Protein AF-A0AAW3A4Q5-F1 (afdb_monomer_lite)

Organism: NCBI:txid653362

Secondary structure (DSSP, 8-state):
-BTT--S-------GGG---HHHHHHHHHHHHHHHHHHHHHHHHHHHHHHHHTT---HHHHHHHHHHHHHHHHHHHHHHHHHHHSBTTSS------GGG-SGGG--TT-BHHHHBPPPHHHHHHHHHHHHHHHHHHHHHH-

InterPro domains:
  IPR009944 Amastin surface glycoprotein [PF07344] (1-138)
  IPR009944 Amastin surface glycoprotein [PTHR33297] (1-140)

pLDDT: mean 74.43, std 15.38, range [40.69, 92.69]

Radius of gyration: 19.2 Å; chains: 1; bounding box: 47×25×55 Å

Structure (mmCIF, N/CA/C/O backbone):
data_AF-A0AAW3A4Q5-F1
#
_entry.id   AF-A0AAW3A4Q5-F1
#
loop_
_atom_site.group_PDB
_atom_site.id
_atom_site.type_symbol
_atom_site.label_atom_id
_atom_site.label_alt_id
_atom_site.label_comp_id
_atom_site.label_asym_id
_atom_site.label_entity_id
_atom_site.label_seq_id
_atom_site.pdbx_PDB_ins_code
_atom_site.Cartn_x
_atom_site.Cartn_y
_atom_site.Cartn_z
_atom_site.occupancy
_atom_site.B_iso_or_equiv
_atom_site.auth_seq_id
_atom_site.auth_comp_id
_atom_site.auth_asym_id
_atom_site.auth_atom_id
_atom_site.pdbx_PDB_model_num
ATOM 1 N N . GLY A 1 1 ? 14.712 -8.221 -6.179 1.00 54.47 1 GLY A N 1
ATOM 2 C CA . GLY A 1 1 ? 15.998 -8.525 -6.833 1.00 54.47 1 GLY A CA 1
ATOM 3 C C . GLY A 1 1 ? 15.806 -9.337 -8.092 1.00 54.47 1 GLY A C 1
ATOM 4 O O . GLY A 1 1 ? 14.719 -9.900 -8.258 1.00 54.47 1 GLY A O 1
ATOM 5 N N . LEU A 1 2 ? 16.831 -9.393 -8.953 1.00 60.69 2 LEU A N 1
ATOM 6 C CA . LEU A 1 2 ? 16.870 -10.347 -10.065 1.00 60.69 2 LEU A CA 1
ATOM 7 C C . LEU A 1 2 ? 16.806 -11.773 -9.505 1.00 60.69 2 LEU A C 1
ATOM 9 O O . LEU A 1 2 ? 17.386 -12.061 -8.462 1.00 60.69 2 LEU A O 1
ATOM 13 N N . LYS A 1 3 ? 16.104 -12.676 -10.190 1.00 62.69 3 LYS A N 1
ATOM 14 C CA . LYS A 1 3 ? 15.983 -14.077 -9.747 1.00 62.69 3 LYS A CA 1
ATOM 15 C C . LYS A 1 3 ? 17.313 -14.836 -9.721 1.00 62.69 3 LYS A C 1
ATOM 17 O O . LYS A 1 3 ? 17.410 -15.789 -8.955 1.00 62.69 3 LYS A O 1
ATOM 22 N N . ASN A 1 4 ? 18.280 -14.414 -10.537 1.00 60.50 4 ASN A N 1
ATOM 23 C CA . ASN A 1 4 ? 19.528 -15.139 -10.788 1.00 60.50 4 ASN A CA 1
ATOM 24 C C . ASN A 1 4 ? 20.761 -14.499 -10.135 1.00 60.50 4 ASN A C 1
ATOM 26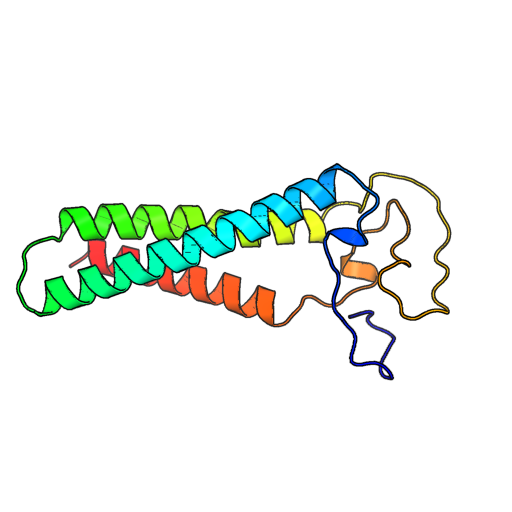 O O . ASN A 1 4 ? 21.848 -15.055 -10.253 1.00 60.50 4 ASN A O 1
ATOM 30 N N . ASP A 1 5 ? 20.616 -13.349 -9.472 1.00 60.34 5 ASP A N 1
ATOM 31 C CA . ASP A 1 5 ? 21.738 -12.699 -8.796 1.00 60.34 5 ASP A CA 1
ATOM 32 C C . ASP A 1 5 ? 21.685 -13.009 -7.298 1.00 60.34 5 ASP A C 1
ATOM 34 O O . ASP A 1 5 ? 20.906 -12.417 -6.551 1.00 60.34 5 ASP A O 1
ATOM 38 N N . CYS A 1 6 ? 22.472 -14.005 -6.888 1.00 62.88 6 CYS A N 1
ATOM 39 C CA . CYS A 1 6 ? 22.613 -14.428 -5.493 1.00 62.88 6 CYS A CA 1
ATOM 40 C C . CYS A 1 6 ? 23.825 -13.781 -4.798 1.00 62.88 6 CYS A C 1
ATOM 42 O O . CYS A 1 6 ? 24.037 -14.035 -3.615 1.00 62.88 6 CYS A O 1
ATOM 44 N N . ASN A 1 7 ? 24.628 -12.983 -5.515 1.00 65.00 7 ASN A N 1
ATOM 45 C CA . ASN A 1 7 ? 25.899 -12.442 -5.016 1.00 65.00 7 ASN A CA 1
ATOM 46 C C . ASN A 1 7 ? 25.805 -10.990 -4.528 1.00 65.00 7 ASN A C 1
ATOM 48 O O . ASN A 1 7 ? 26.764 -10.477 -3.955 1.00 65.00 7 ASN A O 1
ATOM 52 N N . SER A 1 8 ? 24.672 -10.318 -4.733 1.00 60.12 8 SER A N 1
ATOM 53 C CA . SER A 1 8 ? 24.474 -8.926 -4.334 1.00 60.12 8 SER A CA 1
ATOM 54 C C . SER A 1 8 ? 23.159 -8.751 -3.587 1.00 60.12 8 SER A C 1
ATOM 56 O O . SER A 1 8 ? 22.108 -9.158 -4.067 1.00 60.12 8 SER A O 1
ATOM 58 N N . ASN A 1 9 ? 23.201 -8.083 -2.431 1.00 55.75 9 ASN A N 1
ATOM 59 C CA . ASN A 1 9 ? 22.004 -7.700 -1.673 1.00 55.75 9 ASN A CA 1
ATOM 60 C C . ASN A 1 9 ? 21.400 -6.359 -2.129 1.00 55.75 9 ASN A C 1
ATOM 62 O O . ASN A 1 9 ? 20.418 -5.891 -1.548 1.00 55.75 9 ASN A O 1
ATOM 66 N N . HIS A 1 10 ? 21.968 -5.718 -3.155 1.00 53.62 10 HIS A N 1
ATOM 67 C CA . HIS A 1 10 ? 21.472 -4.442 -3.666 1.00 53.62 10 HIS A CA 1
ATOM 68 C C . HIS A 1 10 ? 20.288 -4.661 -4.606 1.00 53.62 10 HIS A C 1
ATOM 70 O O . HIS A 1 10 ? 20.431 -4.783 -5.820 1.00 53.62 10 HIS A O 1
ATOM 76 N N . TYR A 1 11 ? 19.092 -4.707 -4.024 1.00 57.97 11 TYR A N 1
ATOM 77 C CA . TYR A 1 11 ? 17.842 -4.959 -4.742 1.00 57.97 11 TYR A CA 1
ATOM 78 C C . TYR A 1 11 ? 16.965 -3.711 -4.926 1.00 57.97 11 TYR A C 1
ATOM 80 O O . TYR A 1 11 ? 15.797 -3.842 -5.302 1.00 57.97 11 TYR A O 1
ATOM 88 N N . ASP A 1 12 ? 17.506 -2.521 -4.660 1.00 55.47 12 ASP A N 1
ATOM 89 C CA . ASP A 1 12 ? 16.756 -1.267 -4.665 1.00 55.47 12 ASP A CA 1
ATOM 90 C C . ASP A 1 12 ? 16.489 -0.770 -6.088 1.00 55.47 12 ASP A C 1
ATOM 92 O O . ASP A 1 12 ? 17.363 -0.229 -6.765 1.00 55.47 12 ASP A O 1
ATOM 96 N N . TYR A 1 13 ? 15.244 -0.922 -6.533 1.00 57.91 13 TYR A N 1
ATOM 97 C CA . TYR A 1 13 ? 14.754 -0.321 -7.767 1.00 57.91 13 TYR A CA 1
ATOM 98 C C . TYR A 1 13 ? 14.180 1.067 -7.456 1.00 57.91 13 TYR A C 1
ATOM 100 O O . TYR A 1 13 ? 13.111 1.179 -6.851 1.00 57.91 13 TYR A O 1
ATOM 108 N N . ARG A 1 14 ? 14.899 2.139 -7.812 1.00 59.56 14 ARG A N 1
ATOM 109 C CA . ARG A 1 14 ? 14.475 3.524 -7.531 1.00 59.56 14 ARG A CA 1
ATOM 110 C C . ARG A 1 14 ? 13.691 4.113 -8.702 1.00 59.56 14 ARG A C 1
ATOM 112 O O . ARG A 1 14 ? 13.912 3.775 -9.856 1.00 59.56 14 ARG A O 1
ATOM 119 N N . SER A 1 15 ? 12.810 5.073 -8.425 1.00 54.84 15 SER A N 1
ATOM 120 C CA . SER A 1 15 ? 12.054 5.785 -9.470 1.00 54.84 15 SER A CA 1
ATOM 121 C C . SER A 1 15 ? 12.951 6.575 -10.435 1.00 54.84 15 SER A C 1
ATOM 123 O O . SER A 1 15 ? 12.555 6.836 -11.568 1.00 54.84 15 SER A O 1
ATOM 125 N N . THR A 1 16 ? 14.169 6.928 -10.013 1.00 56.78 16 THR A N 1
ATOM 126 C CA . THR A 1 16 ? 15.170 7.642 -10.819 1.00 56.78 16 THR A CA 1
ATOM 127 C C . THR A 1 16 ? 15.833 6.774 -11.886 1.00 56.78 16 THR A C 1
ATOM 129 O O . THR A 1 16 ? 16.313 7.324 -12.870 1.00 56.78 16 THR A O 1
ATOM 132 N N . SER A 1 17 ? 15.846 5.445 -11.726 1.00 57.81 17 SER A N 1
ATOM 133 C CA . SER A 1 17 ? 16.355 4.505 -12.739 1.00 57.81 17 SER A CA 1
ATOM 134 C C . SER A 1 17 ? 15.284 4.109 -13.767 1.00 57.81 17 SER A C 1
ATOM 136 O O . SER A 1 17 ? 15.541 3.306 -14.657 1.00 57.81 17 SER A O 1
ATOM 138 N N . ILE A 1 18 ? 14.073 4.674 -13.665 1.00 63.59 18 ILE A N 1
ATOM 139 C CA . ILE A 1 18 ? 12.964 4.401 -14.581 1.00 63.59 18 ILE A CA 1
ATOM 140 C C . ILE A 1 18 ? 12.992 5.405 -15.729 1.00 63.59 18 ILE A C 1
ATOM 142 O O . ILE A 1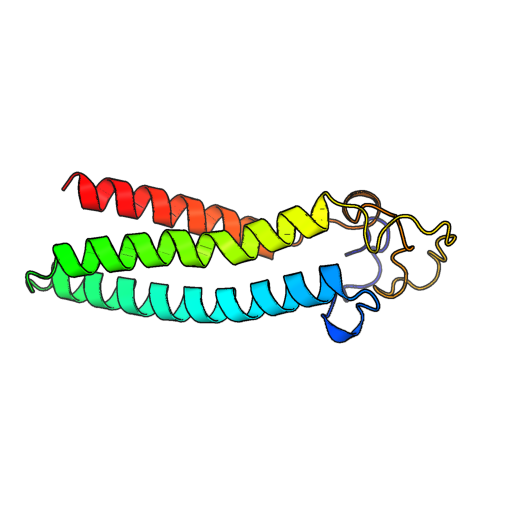 18 ? 12.607 6.567 -15.570 1.00 63.59 18 ILE A O 1
ATOM 146 N N . THR A 1 19 ? 13.392 4.945 -16.910 1.00 63.78 19 THR A N 1
ATOM 147 C CA . THR A 1 19 ? 13.411 5.761 -18.133 1.00 63.78 19 THR A CA 1
ATOM 148 C C . THR A 1 19 ? 12.010 6.028 -18.689 1.00 63.78 19 THR A C 1
ATOM 150 O O . THR A 1 19 ? 11.790 7.016 -19.385 1.00 63.78 19 THR A O 1
ATOM 153 N N . CYS A 1 20 ? 11.031 5.190 -18.350 1.00 69.38 20 CYS A N 1
ATOM 154 C CA . CYS A 1 20 ? 9.710 5.207 -18.972 1.00 69.38 20 CYS A CA 1
ATOM 155 C C . CYS A 1 20 ? 8.683 6.001 -18.163 1.00 69.38 20 CYS A C 1
ATOM 157 O O . CYS A 1 20 ? 8.471 5.753 -16.976 1.00 69.38 20 CYS A O 1
ATOM 159 N N . ALA A 1 21 ? 7.982 6.920 -18.831 1.00 71.94 21 ALA A N 1
ATOM 160 C CA . ALA A 1 21 ? 7.084 7.876 -18.183 1.00 71.94 21 ALA A CA 1
ATOM 161 C C . ALA A 1 21 ? 5.945 7.214 -17.380 1.00 71.94 21 ALA A C 1
ATOM 163 O O . ALA A 1 21 ? 5.718 7.578 -16.229 1.00 71.94 21 ALA A O 1
ATOM 164 N N . ARG A 1 22 ? 5.267 6.204 -17.944 1.00 72.62 22 ARG A N 1
ATOM 165 C CA . ARG A 1 22 ? 4.104 5.549 -17.313 1.00 72.62 22 ARG A CA 1
ATOM 166 C C . ARG A 1 22 ? 4.434 4.788 -16.016 1.00 72.62 22 ARG A C 1
ATOM 168 O O . ARG A 1 22 ? 3.814 5.088 -14.997 1.00 72.62 22 ARG A O 1
ATOM 175 N N . PRO A 1 23 ? 5.387 3.833 -15.985 1.00 71.31 23 PRO A N 1
ATOM 176 C CA . PRO A 1 23 ? 5.752 3.172 -14.732 1.00 71.31 23 PRO A CA 1
ATOM 177 C C . PRO A 1 23 ? 6.361 4.157 -13.728 1.00 71.31 23 PRO A C 1
ATOM 179 O O . PRO A 1 23 ? 6.087 4.041 -12.538 1.00 71.31 23 PRO A O 1
ATOM 182 N N . ARG A 1 24 ? 7.110 5.173 -14.181 1.00 74.69 24 ARG A N 1
ATOM 183 C CA . ARG A 1 24 ? 7.648 6.221 -13.300 1.00 74.69 24 ARG A CA 1
ATOM 184 C C . ARG A 1 24 ? 6.543 6.994 -12.581 1.00 74.69 24 ARG A C 1
ATOM 186 O O . ARG A 1 24 ? 6.632 7.172 -11.369 1.00 74.69 24 ARG A O 1
ATOM 193 N N . GLN A 1 25 ? 5.503 7.411 -13.302 1.00 80.50 25 GLN A N 1
ATOM 194 C CA . GLN A 1 25 ? 4.341 8.084 -12.717 1.00 80.50 25 GLN A CA 1
ATOM 195 C C . GLN A 1 25 ? 3.631 7.186 -11.698 1.00 80.50 25 GLN A C 1
ATOM 197 O O . GLN A 1 25 ? 3.371 7.627 -10.585 1.00 80.50 25 GLN A O 1
ATOM 202 N N . LEU A 1 26 ? 3.390 5.912 -12.028 1.00 80.75 26 LEU A N 1
ATOM 203 C CA . LEU A 1 26 ? 2.760 4.962 -11.102 1.00 80.75 26 LEU A CA 1
ATOM 204 C C . LEU A 1 26 ? 3.580 4.757 -9.821 1.00 80.75 26 LEU A C 1
ATOM 206 O O . LEU A 1 26 ? 3.006 4.711 -8.737 1.00 80.75 26 LEU A O 1
ATOM 210 N N . PHE A 1 27 ? 4.910 4.695 -9.921 1.00 79.75 27 PHE A N 1
ATOM 211 C CA . PHE A 1 27 ? 5.792 4.619 -8.753 1.00 79.75 27 PHE A CA 1
ATOM 212 C C . PHE A 1 27 ? 5.748 5.888 -7.894 1.00 79.75 27 PHE A C 1
ATOM 214 O O . PHE A 1 27 ? 5.714 5.789 -6.670 1.00 79.75 27 PHE A O 1
ATOM 221 N N . GLN A 1 28 ? 5.735 7.073 -8.508 1.00 83.56 28 GLN A N 1
ATOM 222 C CA . GLN A 1 28 ? 5.628 8.342 -7.777 1.00 83.56 28 GLN A CA 1
ATOM 223 C C . GLN A 1 28 ? 4.278 8.475 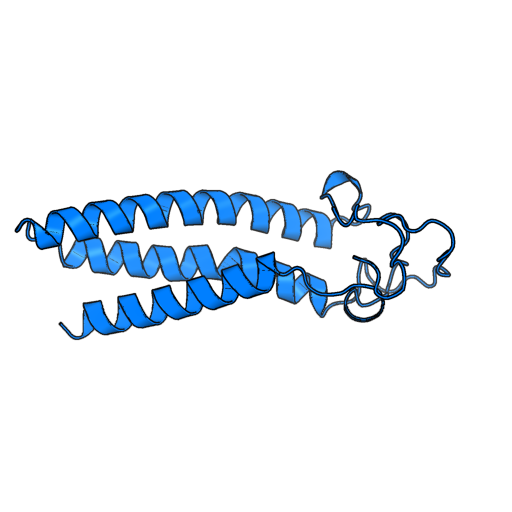-7.064 1.00 83.56 28 GLN A C 1
ATOM 225 O O . GLN A 1 28 ? 4.235 8.854 -5.894 1.00 83.56 28 GLN A O 1
ATOM 230 N N . VAL A 1 29 ? 3.188 8.103 -7.741 1.00 85.31 29 VAL A N 1
ATOM 231 C CA . VAL A 1 29 ? 1.844 8.050 -7.153 1.00 85.31 29 VAL A CA 1
ATOM 232 C C . VAL A 1 29 ? 1.823 7.059 -5.989 1.00 85.31 29 VAL A C 1
ATOM 234 O O . VAL A 1 29 ? 1.427 7.430 -4.889 1.00 85.31 29 VAL A O 1
ATOM 237 N N . ALA A 1 30 ? 2.326 5.837 -6.177 1.00 85.12 30 ALA A N 1
ATOM 238 C CA . ALA A 1 30 ? 2.371 4.835 -5.115 1.00 85.12 30 ALA A CA 1
ATOM 239 C C . ALA A 1 30 ? 3.150 5.325 -3.881 1.00 85.12 30 ALA A C 1
ATOM 241 O O . ALA A 1 30 ? 2.685 5.135 -2.762 1.00 85.12 30 ALA A O 1
ATOM 242 N N . GLN A 1 31 ? 4.290 6.000 -4.069 1.00 84.56 31 GLN A N 1
ATOM 243 C CA . GLN A 1 31 ? 5.074 6.577 -2.969 1.00 84.56 31 GLN A CA 1
ATOM 244 C C . GLN A 1 31 ? 4.301 7.659 -2.206 1.00 84.56 31 GLN A C 1
ATOM 246 O O . GLN A 1 31 ? 4.262 7.627 -0.977 1.00 84.56 31 GLN A O 1
ATOM 251 N N . ALA A 1 32 ? 3.657 8.590 -2.915 1.00 88.25 32 ALA A N 1
ATOM 252 C CA . ALA A 1 32 ? 2.880 9.656 -2.289 1.00 88.25 32 ALA A CA 1
ATOM 253 C C . ALA A 1 32 ? 1.686 9.098 -1.500 1.00 88.25 32 ALA A C 1
ATOM 255 O O . ALA A 1 32 ? 1.499 9.432 -0.330 1.00 88.25 32 ALA A O 1
ATOM 256 N N . PHE A 1 33 ? 0.918 8.191 -2.106 1.00 89.19 33 PHE A N 1
ATOM 257 C CA . PHE A 1 33 ? -0.228 7.566 -1.448 1.00 89.19 33 PHE A CA 1
ATOM 258 C C . PHE A 1 33 ? 0.180 6.681 -0.268 1.00 89.19 33 PHE A C 1
ATOM 260 O O . PHE A 1 33 ? -0.579 6.587 0.689 1.00 89.19 33 PHE A O 1
ATOM 267 N N . TYR A 1 34 ? 1.382 6.098 -0.272 1.00 87.00 34 TYR A N 1
ATOM 268 C CA . TYR A 1 34 ? 1.888 5.355 0.883 1.00 87.00 34 TYR A CA 1
ATOM 269 C C . TYR A 1 34 ? 2.113 6.259 2.101 1.00 87.00 34 TYR A C 1
ATOM 271 O O . TYR A 1 34 ? 1.738 5.902 3.214 1.00 87.00 34 TYR A O 1
ATOM 279 N N . ILE A 1 35 ? 2.673 7.456 1.897 1.00 89.00 35 ILE A N 1
ATOM 280 C CA . ILE A 1 35 ? 2.858 8.442 2.974 1.00 89.00 35 ILE A CA 1
ATOM 281 C C . ILE A 1 35 ? 1.499 8.884 3.525 1.00 89.00 35 ILE A C 1
ATOM 283 O O . ILE A 1 35 ? 1.307 8.926 4.740 1.00 89.00 35 ILE A O 1
ATOM 287 N N . ILE A 1 36 ? 0.541 9.167 2.637 1.00 89.94 36 ILE A N 1
ATOM 288 C CA . ILE A 1 36 ? -0.818 9.550 3.037 1.00 89.94 36 ILE A CA 1
ATOM 289 C C . ILE A 1 36 ? -1.481 8.405 3.814 1.00 89.94 36 ILE A C 1
ATOM 291 O O . ILE A 1 36 ? -2.058 8.658 4.869 1.00 89.94 36 ILE A O 1
ATOM 295 N N . ALA A 1 37 ? -1.349 7.157 3.353 1.00 87.38 37 ALA A N 1
ATOM 296 C CA . ALA A 1 37 ? -1.884 5.985 4.043 1.00 87.38 37 ALA A CA 1
ATOM 297 C C . ALA A 1 37 ? -1.348 5.887 5.476 1.00 87.38 37 ALA A C 1
ATOM 299 O O . ALA A 1 37 ? -2.134 5.739 6.401 1.00 87.38 37 ALA A O 1
ATOM 300 N N . VAL A 1 38 ? -0.037 6.061 5.679 1.00 88.00 38 VAL A N 1
ATOM 301 C CA . VAL A 1 38 ? 0.578 6.029 7.018 1.00 88.00 38 VAL A CA 1
ATOM 302 C C . VAL A 1 38 ? 0.004 7.113 7.936 1.00 88.00 38 VAL A C 1
ATOM 304 O O . VAL A 1 38 ? -0.307 6.833 9.094 1.00 88.00 38 VAL A O 1
ATOM 307 N N . ILE A 1 39 ? -0.169 8.339 7.434 1.00 90.94 39 ILE A N 1
ATOM 308 C CA . ILE A 1 39 ? -0.741 9.446 8.217 1.00 90.94 39 ILE A CA 1
ATOM 309 C C . ILE A 1 39 ? -2.194 9.143 8.598 1.00 90.94 39 ILE A C 1
ATOM 311 O O . ILE A 1 39 ? -2.582 9.333 9.751 1.00 90.94 39 ILE A O 1
ATOM 315 N N . VAL A 1 40 ? -2.990 8.646 7.650 1.00 88.62 40 VAL A N 1
ATOM 316 C CA . VAL A 1 40 ? -4.389 8.276 7.895 1.00 88.62 40 VAL A CA 1
ATOM 317 C C . VAL A 1 40 ? -4.471 7.130 8.903 1.00 88.62 40 VAL A C 1
ATOM 319 O O . VAL A 1 40 ? -5.204 7.257 9.876 1.00 88.62 40 VAL A O 1
ATOM 322 N N . SER A 1 41 ? -3.670 6.071 8.753 1.00 87.25 41 SER A N 1
ATOM 323 C CA . SER A 1 41 ? -3.607 4.954 9.706 1.00 87.25 41 SER A CA 1
ATOM 324 C C . SER A 1 41 ? -3.241 5.406 11.119 1.00 87.25 41 SER A C 1
ATOM 326 O O . SER A 1 41 ? -3.803 4.917 12.102 1.00 87.25 41 SER A O 1
ATOM 328 N N . PHE A 1 42 ? -2.320 6.363 11.247 1.00 89.81 42 PHE A N 1
ATOM 329 C CA . PHE A 1 42 ? -1.962 6.936 12.542 1.00 89.81 42 PHE A CA 1
ATOM 330 C C . PHE A 1 42 ? -3.145 7.685 13.173 1.00 89.81 42 PHE A C 1
ATOM 332 O O . PHE A 1 42 ? -3.460 7.466 14.344 1.00 89.81 42 PHE A O 1
ATOM 339 N N . LEU A 1 43 ? -3.849 8.508 12.390 1.00 89.06 43 LEU A N 1
ATOM 340 C CA . LEU A 1 43 ? -5.054 9.203 12.846 1.00 89.06 43 LEU A CA 1
ATOM 341 C C . LEU A 1 43 ? -6.169 8.218 13.228 1.00 89.06 43 LEU A C 1
ATOM 343 O O . LEU A 1 43 ? -6.755 8.374 14.299 1.00 89.06 43 LEU A O 1
ATOM 347 N N . SER A 1 44 ? -6.419 7.180 12.422 1.00 86.44 44 SER A N 1
ATOM 348 C CA . SER A 1 44 ? -7.374 6.101 12.726 1.00 86.44 44 SER A CA 1
ATOM 349 C C . SER A 1 44 ? -7.041 5.404 14.040 1.00 86.44 44 SER A C 1
ATOM 351 O O . SER A 1 44 ? -7.927 5.171 14.864 1.00 86.44 44 SER A O 1
ATOM 353 N N . SER A 1 45 ? -5.759 5.113 14.271 1.00 86.75 45 SER A N 1
ATOM 354 C CA . SER A 1 45 ? -5.283 4.448 15.487 1.00 86.75 45 SER A CA 1
ATOM 355 C C . SER A 1 45 ? -5.490 5.319 16.729 1.00 86.75 45 SER A C 1
ATOM 357 O O . SER A 1 45 ? -6.005 4.838 17.739 1.00 86.75 45 SER A O 1
ATOM 359 N N . LEU A 1 46 ? -5.161 6.614 16.647 1.00 89.44 46 LEU A N 1
ATOM 360 C CA . LEU A 1 46 ? -5.402 7.572 17.731 1.00 89.44 46 LEU A CA 1
ATOM 361 C C . LEU A 1 46 ? -6.892 7.692 18.054 1.00 89.44 46 LEU A C 1
ATOM 363 O O . LEU A 1 46 ? -7.285 7.622 19.219 1.00 89.44 46 LEU A O 1
ATOM 367 N N . LEU A 1 47 ? -7.725 7.844 17.024 1.00 86.38 47 LEU A N 1
ATOM 368 C CA . LEU A 1 47 ? -9.168 7.980 17.185 1.00 86.38 47 LEU A CA 1
ATOM 369 C C . LEU A 1 47 ? -9.789 6.703 17.769 1.00 86.38 47 LEU A C 1
ATOM 371 O O . LEU A 1 47 ? -10.720 6.786 18.568 1.00 86.38 47 LEU A O 1
ATOM 375 N N . SER A 1 48 ? -9.242 5.535 17.419 1.00 84.81 48 SER A N 1
ATOM 376 C CA . SER A 1 48 ? -9.673 4.243 17.964 1.00 84.81 48 SER A CA 1
ATOM 377 C C . SER A 1 48 ? -9.336 4.149 19.450 1.00 84.81 48 SER A C 1
ATOM 379 O O . SER A 1 48 ? -10.195 3.792 20.252 1.00 84.81 48 SER A O 1
ATOM 381 N N . GLY A 1 49 ? -8.124 4.555 19.846 1.00 85.38 49 GLY A N 1
ATOM 382 C CA . GLY A 1 49 ? -7.731 4.639 21.256 1.00 85.38 49 GLY A CA 1
ATOM 383 C C . GLY A 1 49 ? -8.617 5.595 22.061 1.00 85.38 49 GLY A C 1
ATOM 384 O O . GLY A 1 49 ? -9.094 5.242 23.137 1.00 85.38 49 GLY A O 1
ATOM 385 N N . LEU A 1 50 ? -8.917 6.774 21.507 1.00 85.75 50 LEU A N 1
ATOM 386 C CA . LEU A 1 50 ? -9.823 7.757 22.118 1.00 85.75 50 LEU A CA 1
ATOM 387 C C . LEU A 1 50 ? -11.253 7.215 22.276 1.00 85.75 50 LEU A C 1
ATOM 389 O O . LEU A 1 50 ? -11.910 7.489 23.283 1.00 85.75 50 LEU A O 1
ATOM 393 N N . TYR A 1 51 ? -11.725 6.419 21.316 1.00 83.38 51 TYR A N 1
ATOM 394 C CA . TYR A 1 51 ? -13.021 5.749 21.401 1.00 83.38 51 TYR A CA 1
ATOM 395 C C . TYR A 1 51 ? -13.061 4.709 22.525 1.00 83.38 51 TYR A C 1
ATOM 397 O O . TYR A 1 51 ? -14.015 4.698 23.304 1.00 83.38 51 TYR A O 1
ATOM 405 N N . PHE A 1 52 ? -11.998 3.913 22.694 1.00 81.00 52 PHE A N 1
ATOM 406 C CA . PHE A 1 52 ? -11.871 2.990 23.831 1.00 81.00 52 PHE A CA 1
ATOM 407 C C . PHE A 1 52 ? -11.783 3.709 25.187 1.00 81.00 52 PHE A C 1
ATOM 409 O O . PHE A 1 52 ? -12.229 3.162 26.192 1.00 81.00 52 PHE A O 1
ATOM 416 N N . MET A 1 53 ? -11.281 4.947 25.224 1.00 85.69 53 MET A N 1
ATOM 417 C CA . MET A 1 53 ? -11.287 5.797 26.425 1.00 85.69 53 MET A CA 1
ATOM 418 C C . MET A 1 53 ? -12.647 6.466 26.712 1.00 85.69 53 MET A C 1
ATOM 420 O O . MET A 1 53 ? -12.770 7.196 27.695 1.00 85.69 53 MET A O 1
ATOM 424 N N . GLY A 1 54 ? -13.680 6.216 25.896 1.00 78.88 54 GLY A N 1
ATOM 425 C CA . GLY A 1 54 ? -15.063 6.636 26.157 1.00 78.88 54 GLY A CA 1
ATOM 426 C C . GLY A 1 54 ? -15.564 7.836 25.344 1.00 78.88 54 GLY A C 1
ATOM 427 O O . GLY A 1 54 ? -16.706 8.263 25.534 1.00 78.88 54 GLY A O 1
ATOM 428 N N . ILE A 1 55 ? -14.767 8.377 24.415 1.00 80.31 55 ILE A N 1
ATOM 429 C CA . ILE A 1 55 ? -15.206 9.464 23.525 1.00 80.31 55 ILE A CA 1
ATOM 430 C C . ILE A 1 55 ? -16.059 8.880 22.392 1.00 80.31 55 ILE A C 1
ATOM 432 O O . ILE A 1 55 ? -15.602 8.070 21.590 1.00 80.31 55 ILE A O 1
ATOM 436 N N . LYS A 1 56 ? -17.321 9.310 22.287 1.00 74.44 56 LYS A N 1
ATOM 437 C CA . LYS A 1 56 ? -18.280 8.780 21.303 1.00 74.44 56 LYS A CA 1
ATOM 438 C C . LYS A 1 56 ? -18.061 9.380 19.907 1.00 74.44 56 LYS A C 1
ATOM 440 O O . LYS A 1 56 ? -18.814 10.244 19.473 1.00 74.44 56 LYS A O 1
ATOM 445 N N . SER A 1 57 ? -17.052 8.895 19.186 1.00 78.75 57 SER A N 1
ATOM 446 C CA . SER A 1 57 ? -16.700 9.320 17.817 1.00 78.75 57 SER A CA 1
ATOM 447 C C . SER A 1 57 ? -16.872 8.213 16.759 1.00 78.75 57 SER A C 1
ATOM 449 O O . SER A 1 57 ? -16.176 8.199 15.746 1.00 78.75 57 SER A O 1
ATOM 451 N N . LYS A 1 58 ? -17.832 7.294 16.953 1.00 79.50 58 LYS A N 1
ATOM 452 C CA . LYS A 1 58 ? -18.048 6.115 16.083 1.00 79.50 58 LYS A CA 1
ATOM 453 C C . LYS A 1 58 ? -18.195 6.465 14.595 1.00 79.50 58 LYS A C 1
ATOM 455 O O . LYS A 1 58 ? -17.602 5.811 13.749 1.00 79.50 58 LYS A O 1
ATOM 460 N N . VAL A 1 59 ? -18.942 7.522 14.267 1.00 84.69 59 VAL A N 1
ATOM 461 C CA . VAL A 1 59 ? -19.143 7.949 12.868 1.00 84.69 59 VAL A CA 1
ATOM 462 C C . VAL A 1 59 ? -17.836 8.442 12.242 1.00 84.69 59 VAL A C 1
ATOM 464 O O . VAL A 1 59 ? -17.515 8.062 11.120 1.00 84.69 59 VAL A O 1
ATOM 467 N N . ALA A 1 60 ? -17.054 9.239 12.975 1.00 85.00 60 ALA A N 1
ATOM 468 C CA . ALA A 1 60 ? -15.760 9.722 12.498 1.00 85.00 60 ALA A CA 1
ATOM 469 C C . ALA A 1 60 ? -14.776 8.563 12.277 1.00 85.00 60 ALA A C 1
ATOM 471 O O . ALA A 1 60 ? -14.058 8.555 11.282 1.00 85.00 60 ALA A O 1
ATOM 472 N N . LEU A 1 61 ? -14.804 7.554 13.153 1.00 86.12 61 LEU A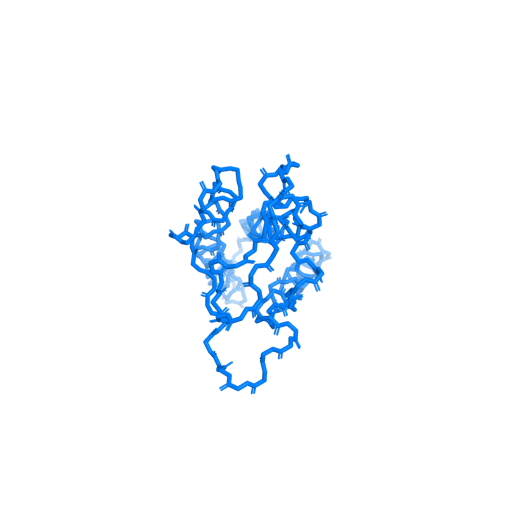 N 1
ATOM 473 C CA . LEU A 1 61 ? -14.027 6.324 13.002 1.00 86.12 61 LEU A CA 1
ATOM 474 C C . LEU A 1 61 ? -14.395 5.523 11.754 1.00 86.12 61 LEU A C 1
ATOM 476 O O . LEU A 1 61 ? -13.502 5.088 11.035 1.00 86.12 61 LEU A O 1
ATOM 480 N N . ILE A 1 62 ? -15.690 5.359 11.469 1.00 86.88 62 ILE A N 1
ATOM 481 C CA . ILE A 1 62 ? -16.154 4.658 10.262 1.00 86.88 62 ILE A CA 1
ATOM 482 C C . ILE A 1 62 ? -15.666 5.380 9.002 1.00 86.88 62 ILE A C 1
ATOM 484 O O . ILE A 1 62 ? -15.120 4.747 8.100 1.00 86.88 62 ILE A O 1
ATOM 488 N N . VAL A 1 63 ? -15.839 6.705 8.944 1.00 90.06 63 VAL A N 1
ATOM 489 C CA . VAL A 1 63 ? -15.422 7.513 7.786 1.00 90.06 63 VAL A CA 1
ATOM 490 C C . VAL A 1 63 ? -13.911 7.430 7.584 1.00 90.06 63 VAL A C 1
ATOM 492 O O . VAL A 1 63 ? -13.448 7.235 6.460 1.00 90.06 63 VAL A O 1
ATOM 495 N N . LEU A 1 64 ? -13.141 7.544 8.666 1.00 88.75 64 LEU A N 1
ATOM 496 C CA . LEU A 1 64 ? -11.685 7.512 8.604 1.00 88.75 64 LEU A CA 1
ATOM 497 C C . LEU A 1 64 ? -11.157 6.115 8.246 1.00 88.75 64 LEU A C 1
ATOM 499 O O . LEU A 1 64 ? -10.261 6.006 7.415 1.00 88.75 64 LEU A O 1
ATOM 503 N N . GLY A 1 65 ? -11.772 5.054 8.775 1.00 88.06 65 GLY A N 1
ATOM 504 C CA . GLY A 1 65 ? -11.448 3.674 8.414 1.00 88.06 65 GLY A CA 1
ATOM 505 C C . GLY A 1 65 ? -11.764 3.355 6.951 1.00 88.06 65 GLY A C 1
ATOM 506 O O . GLY A 1 65 ? -10.973 2.702 6.275 1.00 88.06 65 GLY A O 1
ATOM 507 N N . PHE A 1 66 ? -12.875 3.871 6.414 1.00 91.19 66 PHE A N 1
ATOM 508 C CA . PHE A 1 66 ? -13.169 3.741 4.985 1.00 91.19 66 PHE A CA 1
ATOM 509 C C . PHE A 1 66 ? -12.129 4.473 4.126 1.00 91.19 66 PHE A C 1
ATOM 511 O O . PHE A 1 66 ? -11.625 3.915 3.149 1.00 91.19 66 PHE A O 1
ATOM 518 N N . LEU A 1 67 ? -11.768 5.702 4.510 1.00 90.44 67 LEU A N 1
ATOM 519 C CA . LEU A 1 67 ? -10.730 6.478 3.832 1.00 90.44 67 LEU A CA 1
ATOM 520 C C . LEU A 1 67 ? -9.387 5.732 3.839 1.00 90.44 67 LEU A C 1
ATOM 522 O O . LEU A 1 67 ? -8.720 5.663 2.810 1.00 90.44 67 LEU A O 1
ATOM 526 N N . GLU A 1 68 ? -9.015 5.136 4.970 1.00 89.50 68 GLU A N 1
ATOM 527 C CA . GLU A 1 68 ? -7.793 4.347 5.117 1.00 89.50 68 GLU A CA 1
ATOM 528 C C . GLU A 1 68 ? -7.757 3.164 4.147 1.00 89.50 68 GLU A C 1
ATOM 530 O O . GLU A 1 68 ? -6.786 3.019 3.405 1.00 89.50 68 GLU A O 1
ATOM 535 N N . VAL A 1 69 ? -8.833 2.372 4.081 1.00 90.69 69 VAL A N 1
ATOM 536 C CA . VAL A 1 69 ? -8.935 1.219 3.170 1.00 90.69 69 VAL A CA 1
ATOM 537 C C . VAL A 1 69 ? -8.776 1.646 1.709 1.00 90.69 69 VAL A C 1
ATOM 539 O O . VAL A 1 69 ? -8.101 0.960 0.937 1.00 90.69 69 VAL A O 1
ATOM 542 N N . VAL A 1 70 ? -9.367 2.779 1.317 1.00 91.38 70 VAL A N 1
ATOM 543 C CA . VAL A 1 70 ? -9.273 3.303 -0.055 1.00 91.38 70 VAL A CA 1
ATOM 544 C C . VAL A 1 70 ? -7.865 3.815 -0.359 1.00 91.38 70 VAL A C 1
ATOM 546 O O . VAL A 1 70 ? -7.291 3.470 -1.392 1.00 91.38 70 VAL A O 1
ATOM 549 N N . VAL A 1 71 ? -7.281 4.614 0.533 1.00 89.75 71 VAL A N 1
ATOM 550 C CA . VAL A 1 71 ? -5.947 5.199 0.336 1.00 89.75 71 VAL A CA 1
ATOM 551 C C . VAL A 1 71 ? -4.870 4.114 0.348 1.00 89.75 71 VAL A C 1
ATOM 553 O O . VAL A 1 71 ? -3.959 4.161 -0.476 1.00 89.75 71 VAL A O 1
ATOM 556 N N . ALA A 1 72 ? -4.990 3.106 1.214 1.00 88.00 72 ALA A N 1
ATOM 557 C CA . ALA A 1 72 ? -4.066 1.977 1.282 1.00 88.00 72 ALA A CA 1
ATOM 558 C C . ALA A 1 72 ? -4.201 1.015 0.089 1.00 88.00 72 ALA A C 1
ATOM 560 O O . ALA A 1 72 ? -3.232 0.330 -0.240 1.00 88.00 72 ALA A O 1
ATOM 561 N N . LEU A 1 73 ? -5.351 0.985 -0.599 1.00 90.38 73 LEU A N 1
ATOM 562 C CA . LEU A 1 73 ? -5.549 0.174 -1.805 1.00 90.38 73 LEU A CA 1
ATOM 563 C C . LEU A 1 73 ? -4.708 0.672 -2.991 1.00 90.38 73 LEU A C 1
ATOM 565 O O . LEU A 1 73 ? -4.146 -0.124 -3.744 1.00 90.38 73 LEU A O 1
ATOM 569 N N . ILE A 1 74 ? -4.585 1.991 -3.145 1.00 89.00 74 ILE A N 1
ATOM 570 C CA . ILE A 1 74 ? -3.960 2.618 -4.318 1.00 89.00 74 ILE A CA 1
ATOM 571 C C . ILE A 1 74 ? -2.488 2.184 -4.508 1.00 89.00 74 ILE A C 1
ATOM 573 O O . ILE A 1 74 ? -2.157 1.719 -5.602 1.00 89.00 74 ILE A O 1
ATOM 577 N N . PRO A 1 75 ? -1.592 2.254 -3.498 1.00 86.88 75 PRO A N 1
ATOM 578 C CA . PRO A 1 75 ? -0.181 1.913 -3.674 1.00 86.88 75 PRO A CA 1
ATOM 579 C C . PRO A 1 75 ? 0.059 0.479 -4.149 1.00 86.88 75 PRO A C 1
ATOM 581 O O . PRO A 1 75 ? 0.835 0.265 -5.083 1.00 86.88 75 PRO A O 1
ATOM 584 N N . TRP A 1 76 ? -0.595 -0.516 -3.540 1.00 84.19 76 TRP A N 1
ATOM 585 C CA . TRP A 1 76 ? -0.340 -1.914 -3.896 1.00 84.19 76 TRP A CA 1
ATOM 586 C C . TRP A 1 76 ? -0.992 -2.289 -5.235 1.00 84.19 76 TRP A C 1
ATOM 588 O O . TRP A 1 76 ? -0.417 -3.081 -5.989 1.00 84.19 76 TRP A O 1
ATOM 598 N N . VAL A 1 77 ? -2.119 -1.663 -5.600 1.00 88.00 77 VAL A N 1
ATOM 599 C CA . VAL A 1 77 ? -2.722 -1.800 -6.937 1.00 88.00 77 VAL A CA 1
ATOM 600 C C . VAL A 1 77 ? -1.826 -1.188 -8.019 1.00 88.00 77 VAL A C 1
ATOM 602 O O . VAL A 1 77 ? -1.597 -1.800 -9.061 1.00 88.00 77 VAL A O 1
ATOM 605 N N . CYS A 1 78 ? -1.232 -0.017 -7.780 1.00 84.88 78 CYS A N 1
ATOM 606 C CA . CYS A 1 78 ? -0.260 0.558 -8.714 1.00 84.88 78 CYS A CA 1
ATOM 607 C C . CYS A 1 78 ? 0.958 -0.363 -8.902 1.00 84.88 78 CYS A C 1
ATOM 609 O O . CYS A 1 78 ? 1.412 -0.567 -10.029 1.00 84.88 78 CYS A O 1
ATOM 611 N N . MET A 1 79 ? 1.455 -0.967 -7.820 1.00 81.38 79 MET A N 1
ATOM 612 C CA . MET A 1 79 ? 2.593 -1.891 -7.877 1.00 81.38 79 MET A CA 1
ATOM 613 C C . MET A 1 79 ? 2.250 -3.202 -8.598 1.00 81.38 79 MET A C 1
ATOM 615 O O . MET A 1 79 ? 3.058 -3.690 -9.390 1.00 81.38 79 MET A O 1
ATOM 619 N N . THR A 1 80 ? 1.048 -3.753 -8.400 1.00 84.81 80 THR A N 1
ATOM 620 C CA . THR A 1 80 ? 0.582 -4.933 -9.156 1.00 84.81 80 THR A CA 1
ATOM 621 C C . THR A 1 80 ? 0.363 -4.637 -10.627 1.00 84.81 80 THR A C 1
ATOM 623 O O . THR A 1 80 ? 0.727 -5.459 -11.468 1.00 84.81 80 THR A O 1
ATOM 626 N N . ALA A 1 81 ? -0.172 -3.460 -10.953 1.00 81.94 81 ALA A N 1
ATOM 627 C CA . ALA A 1 81 ? -0.340 -3.032 -12.333 1.00 81.94 81 ALA A CA 1
ATOM 628 C C . ALA A 1 81 ? 1.012 -2.952 -13.052 1.00 81.94 81 ALA A C 1
ATOM 630 O O . ALA A 1 81 ? 1.128 -3.428 -14.178 1.00 81.94 81 ALA A O 1
ATOM 631 N N . VAL A 1 82 ? 2.050 -2.413 -12.406 1.00 77.62 82 VAL A N 1
ATOM 632 C CA . VAL A 1 82 ? 3.409 -2.407 -12.971 1.00 77.62 82 VAL A CA 1
ATOM 633 C C . VAL A 1 82 ? 3.974 -3.826 -13.082 1.00 77.62 82 VAL A C 1
ATOM 635 O O . VAL A 1 82 ? 4.663 -4.132 -14.047 1.00 77.62 82 VAL A O 1
ATOM 638 N N . TRP A 1 83 ? 3.662 -4.708 -12.133 1.00 76.31 83 TRP A N 1
ATOM 639 C CA . TRP A 1 83 ? 4.165 -6.082 -12.122 1.00 76.31 83 TRP A CA 1
ATOM 640 C C . TRP A 1 83 ? 3.625 -6.967 -13.253 1.00 76.31 83 TRP A C 1
ATOM 642 O O . TRP A 1 83 ? 4.356 -7.818 -13.767 1.00 76.31 83 TRP A O 1
ATOM 652 N N . HIS A 1 84 ? 2.345 -6.803 -13.595 1.00 77.75 84 HIS A N 1
ATOM 653 C CA . HIS A 1 84 ? 1.649 -7.634 -14.581 1.00 77.75 84 HIS A CA 1
ATOM 654 C C . HIS A 1 84 ? 1.657 -7.070 -16.002 1.00 77.75 84 HIS A C 1
ATOM 656 O O . HIS A 1 84 ? 1.466 -7.843 -16.936 1.00 77.75 84 HIS A O 1
ATOM 662 N N . ASN A 1 85 ? 1.866 -5.763 -16.174 1.00 70.75 85 ASN A N 1
ATOM 663 C CA . ASN A 1 85 ? 1.943 -5.151 -17.498 1.00 70.75 85 ASN A CA 1
ATOM 664 C C . ASN A 1 85 ? 3.369 -5.168 -18.058 1.00 70.75 85 ASN A C 1
ATOM 666 O O . ASN A 1 85 ? 4.352 -5.231 -17.316 1.00 70.75 85 ASN A O 1
ATOM 670 N N . ASP A 1 86 ? 3.464 -5.052 -19.383 1.00 65.69 86 ASP A N 1
ATOM 671 C CA . ASP A 1 86 ? 4.736 -4.889 -20.077 1.00 65.69 86 ASP A CA 1
ATOM 672 C C . ASP A 1 86 ? 5.426 -3.603 -19.624 1.00 65.69 86 ASP A C 1
ATOM 674 O O . ASP A 1 86 ? 4.872 -2.495 -19.682 1.00 65.69 86 ASP A O 1
ATOM 678 N N . TYR A 1 87 ? 6.670 -3.744 -19.182 1.00 65.81 87 TYR A N 1
ATOM 679 C CA . TYR A 1 87 ? 7.463 -2.613 -18.754 1.00 65.81 87 TYR A CA 1
ATOM 680 C C . TYR A 1 87 ? 7.824 -1.756 -19.967 1.00 65.81 87 TYR A C 1
ATOM 682 O O . TYR A 1 87 ? 8.464 -2.234 -20.892 1.00 65.81 87 TYR A O 1
ATOM 690 N N . CYS A 1 88 ? 7.419 -0.484 -19.975 1.00 64.75 88 CYS A N 1
ATOM 691 C CA . CYS A 1 88 ? 7.729 0.487 -21.037 1.00 64.75 88 CYS A CA 1
ATOM 692 C C . CYS A 1 88 ? 7.075 0.293 -22.416 1.00 64.75 88 CYS A C 1
ATOM 694 O O . CYS A 1 88 ? 7.425 1.035 -23.331 1.00 64.75 88 CYS A O 1
ATOM 696 N N . GLY A 1 89 ? 6.107 -0.616 -22.574 1.00 56.56 89 GLY A N 1
ATOM 697 C CA . GLY A 1 89 ? 5.497 -0.888 -23.882 1.00 56.56 89 GLY A CA 1
ATOM 698 C C . GLY A 1 89 ? 6.460 -1.601 -24.840 1.00 56.56 89 GLY A C 1
ATOM 699 O O . GLY A 1 89 ? 7.674 -1.581 -24.649 1.00 56.56 89 GLY A O 1
ATOM 700 N N . GLN A 1 90 ? 5.909 -2.295 -25.835 1.00 48.91 90 GLN A N 1
ATOM 701 C CA . GLN A 1 90 ? 6.646 -3.207 -26.714 1.00 48.91 90 GLN A CA 1
ATOM 702 C C . GLN A 1 90 ? 7.862 -2.538 -27.367 1.00 48.91 90 GLN A C 1
ATOM 704 O O . GLN A 1 90 ? 7.726 -1.775 -28.318 1.00 48.91 90 GLN A O 1
ATOM 709 N N . SER A 1 91 ? 9.059 -2.836 -26.871 1.00 47.47 91 SER A N 1
ATOM 710 C CA . SER A 1 91 ? 10.302 -2.497 -27.552 1.00 47.47 91 SER A CA 1
ATOM 711 C C . SER A 1 91 ? 11.223 -3.703 -27.480 1.00 47.47 91 SER A C 1
ATOM 713 O O . SER A 1 91 ? 11.486 -4.240 -26.413 1.00 47.47 91 SER A O 1
ATOM 715 N N . THR A 1 92 ? 11.691 -4.160 -28.631 1.00 42.78 92 THR A N 1
ATOM 716 C CA . THR A 1 92 ? 12.542 -5.341 -28.808 1.00 42.78 92 THR A CA 1
ATOM 717 C C . THR A 1 92 ? 13.991 -5.025 -28.438 1.00 42.78 92 THR A C 1
ATOM 719 O O . THR A 1 92 ? 14.865 -4.995 -29.301 1.00 42.78 92 THR A O 1
ATOM 722 N N . VAL A 1 93 ? 14.265 -4.725 -27.167 1.00 44.75 93 VAL A N 1
ATOM 723 C CA . VAL A 1 93 ? 15.631 -4.443 -26.700 1.00 44.75 93 VAL A CA 1
ATOM 724 C C . VAL A 1 93 ? 16.167 -5.667 -25.962 1.00 44.75 93 VAL A C 1
ATOM 726 O O . VAL A 1 93 ? 15.588 -6.107 -24.973 1.00 44.75 93 VAL A O 1
ATOM 729 N N . ALA A 1 94 ? 17.256 -6.246 -26.470 1.00 42.91 94 ALA A N 1
ATOM 730 C CA . ALA A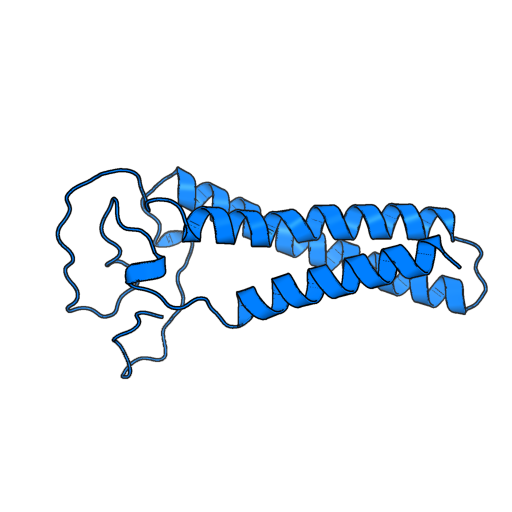 1 94 ? 17.869 -7.449 -25.913 1.00 42.91 94 ALA A CA 1
ATOM 731 C C . ALA A 1 94 ? 18.424 -7.210 -24.495 1.00 42.91 94 ALA A C 1
ATOM 733 O O . ALA A 1 94 ? 19.034 -6.179 -24.210 1.00 42.91 94 ALA A O 1
ATOM 734 N N . ILE A 1 95 ? 18.214 -8.186 -23.609 1.00 49.91 95 ILE A N 1
ATOM 735 C CA . ILE A 1 95 ? 18.603 -8.133 -22.194 1.00 49.91 95 ILE A CA 1
ATOM 736 C C . ILE A 1 95 ? 20.117 -8.288 -22.075 1.00 49.91 95 ILE A C 1
ATOM 738 O O . ILE A 1 95 ? 20.643 -9.365 -22.350 1.00 49.91 95 ILE A O 1
ATOM 742 N N . ASN A 1 96 ? 20.818 -7.261 -21.594 1.00 44.22 96 ASN A N 1
ATOM 743 C CA . ASN A 1 96 ? 22.181 -7.452 -21.111 1.00 44.22 96 ASN A CA 1
ATOM 744 C C . ASN A 1 96 ? 22.131 -7.834 -19.623 1.00 44.22 96 ASN A C 1
ATOM 746 O O . ASN A 1 96 ? 22.0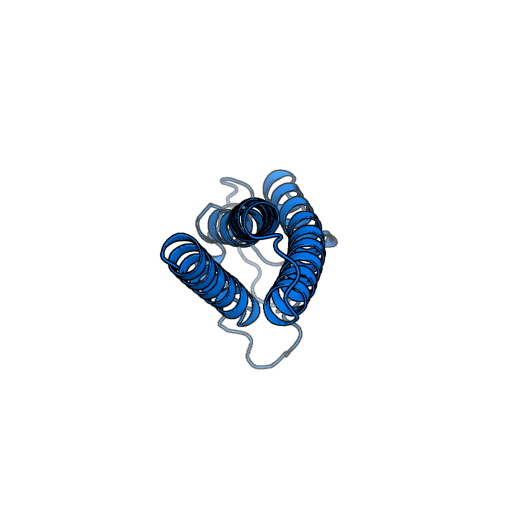94 -6.978 -18.742 1.00 44.22 96 ASN A O 1
ATOM 750 N N . ALA A 1 97 ? 22.061 -9.140 -19.350 1.00 49.91 97 ALA A N 1
ATOM 751 C CA . ALA A 1 97 ? 21.931 -9.698 -18.001 1.00 49.91 97 ALA A CA 1
ATOM 752 C C . ALA A 1 97 ? 23.245 -9.689 -17.190 1.00 49.91 97 ALA A C 1
ATOM 754 O O . ALA A 1 97 ? 23.261 -10.142 -16.047 1.00 49.91 97 ALA A O 1
ATOM 755 N N . SER A 1 98 ? 24.350 -9.193 -17.756 1.00 44.91 98 SER A N 1
ATOM 756 C CA . SER A 1 98 ? 25.689 -9.337 -17.173 1.00 44.91 98 SER A CA 1
ATOM 757 C C . SER A 1 98 ? 26.017 -8.384 -16.019 1.00 44.91 98 SER A C 1
ATOM 759 O O . SER A 1 98 ? 27.052 -8.570 -15.389 1.00 44.91 98 SER A O 1
ATOM 761 N N . SER A 1 99 ? 25.196 -7.368 -15.719 1.00 43.69 99 SER A N 1
ATOM 762 C CA . SER A 1 99 ? 25.579 -6.317 -14.757 1.00 43.69 99 SER A CA 1
ATOM 763 C C . SER A 1 99 ? 24.846 -6.327 -13.412 1.00 43.69 99 SER A C 1
ATOM 765 O O . SER A 1 99 ? 25.164 -5.483 -12.577 1.00 43.69 99 SER A O 1
ATOM 767 N N . GLY A 1 100 ? 23.876 -7.219 -13.170 1.00 41.91 100 GLY A N 1
ATOM 768 C CA . GLY A 1 100 ? 23.148 -7.302 -11.884 1.00 41.91 100 GLY A CA 1
ATOM 769 C C . GLY A 1 100 ? 22.386 -6.026 -11.470 1.00 41.91 100 GLY A C 1
ATOM 770 O O . GLY A 1 100 ? 21.706 -5.999 -10.446 1.00 41.91 100 GLY A O 1
ATOM 771 N N . LYS A 1 101 ? 22.463 -4.951 -12.265 1.00 40.69 101 LYS A N 1
ATOM 772 C CA . LYS A 1 101 ? 21.819 -3.670 -11.996 1.00 40.69 101 LYS A CA 1
ATOM 773 C C . LYS A 1 101 ? 20.393 -3.667 -12.526 1.00 40.69 101 LYS A C 1
ATOM 775 O O . LYS A 1 101 ? 20.101 -4.105 -13.635 1.00 40.69 101 LYS A O 1
ATOM 780 N N . ALA A 1 102 ? 19.522 -3.072 -11.719 1.00 46.97 102 ALA A N 1
ATOM 781 C CA . ALA A 1 102 ? 18.162 -2.666 -12.049 1.00 46.97 102 ALA A CA 1
ATOM 782 C C . ALA A 1 102 ? 18.023 -1.948 -13.411 1.00 46.97 102 ALA A C 1
ATOM 784 O O . ALA A 1 102 ? 16.971 -2.037 -14.038 1.00 46.97 102 ALA A O 1
ATOM 785 N N . ASP A 1 103 ? 19.084 -1.304 -13.902 1.00 46.75 103 ASP A N 1
ATOM 786 C CA . ASP A 1 103 ? 19.136 -0.648 -15.215 1.00 46.75 103 ASP A CA 1
ATOM 787 C C . ASP A 1 103 ? 18.993 -1.628 -16.410 1.00 46.75 103 ASP A C 1
ATOM 789 O O . ASP A 1 103 ? 18.956 -1.199 -17.560 1.00 46.75 103 ASP A O 1
ATOM 793 N N . GLY A 1 104 ? 18.912 -2.943 -16.157 1.00 46.53 104 GLY A N 1
ATOM 794 C CA . GLY A 1 104 ? 18.825 -4.012 -17.158 1.00 46.53 104 GLY A CA 1
ATOM 795 C C . GLY A 1 104 ? 17.427 -4.576 -17.454 1.00 46.53 104 GLY A C 1
ATOM 796 O O . GLY A 1 104 ? 17.347 -5.636 -18.076 1.00 46.53 104 GLY A O 1
ATOM 797 N N . VAL A 1 105 ? 16.324 -3.946 -17.017 1.00 51.72 105 VAL A N 1
ATOM 798 C CA . VAL A 1 105 ? 14.976 -4.378 -17.454 1.00 51.72 105 VAL A CA 1
ATOM 799 C C . VAL A 1 105 ? 14.820 -4.007 -18.933 1.00 51.72 105 VAL A C 1
ATOM 801 O O . VAL A 1 105 ? 14.791 -2.814 -19.242 1.00 51.72 105 VAL A O 1
ATOM 804 N N . PRO A 1 106 ? 14.717 -4.973 -19.865 1.00 50.94 106 PRO A N 1
ATOM 805 C CA . PRO A 1 106 ? 14.486 -4.637 -21.259 1.00 50.94 106 PRO A CA 1
ATOM 806 C C . PRO A 1 106 ? 13.105 -3.991 -21.388 1.00 50.94 106 PRO A C 1
ATOM 808 O O . PRO A 1 106 ? 12.130 -4.386 -20.731 1.00 50.94 106 PRO A O 1
ATOM 811 N N . TYR A 1 107 ? 13.031 -3.009 -22.276 1.00 51.88 107 TYR A N 1
ATOM 812 C CA . TYR A 1 107 ? 11.766 -2.489 -22.761 1.00 51.88 107 TYR A CA 1
ATOM 813 C C . TYR A 1 107 ? 10.869 -3.659 -23.220 1.00 51.88 107 TYR A C 1
ATOM 815 O O . TYR A 1 107 ? 11.352 -4.670 -23.721 1.00 51.88 107 TYR A O 1
ATOM 823 N N . GLY A 1 108 ? 9.566 -3.570 -22.982 1.00 50.84 108 GLY A N 1
ATOM 824 C CA . GLY A 1 108 ? 8.579 -4.580 -23.357 1.00 50.84 108 GLY A CA 1
ATOM 825 C C . GLY A 1 108 ? 8.535 -5.859 -22.512 1.00 50.84 108 GLY A C 1
ATOM 826 O O . GLY A 1 108 ? 7.662 -6.678 -22.769 1.00 50.84 108 GLY A O 1
ATOM 827 N N . SER A 1 109 ? 9.413 -6.076 -21.521 1.00 59.44 109 SER A N 1
ATOM 828 C CA . SER A 1 109 ? 9.331 -7.291 -20.685 1.00 59.44 109 SER A CA 1
ATOM 829 C C . SER A 1 109 ? 8.421 -7.138 -19.471 1.00 59.44 109 SER A C 1
ATOM 831 O O . SER A 1 109 ? 8.356 -6.086 -18.836 1.00 59.44 109 SER A O 1
ATOM 833 N N . VAL A 1 110 ? 7.763 -8.229 -19.085 1.00 64.25 110 VAL A N 1
ATOM 834 C CA . VAL A 1 110 ? 7.011 -8.301 -17.828 1.00 64.25 110 VAL A CA 1
ATOM 835 C C . VAL A 1 110 ? 7.995 -8.456 -16.664 1.00 64.25 110 VAL A C 1
ATOM 837 O O . VAL A 1 110 ? 8.713 -9.461 -16.607 1.00 64.25 110 VAL A O 1
ATOM 840 N N . LEU A 1 111 ? 8.006 -7.531 -15.690 1.00 68.44 111 LEU A N 1
ATOM 841 C CA . LEU A 1 111 ? 8.935 -7.566 -14.538 1.00 68.44 111 LEU A CA 1
ATOM 842 C C . LEU A 1 111 ? 8.945 -8.910 -13.802 1.00 68.44 111 LEU A C 1
ATOM 844 O O . LEU A 1 111 ? 9.991 -9.348 -13.320 1.00 68.44 111 LEU A O 1
ATOM 848 N N . ARG A 1 112 ? 7.793 -9.588 -13.739 1.00 67.06 112 ARG A N 1
ATOM 849 C CA . ARG A 1 112 ? 7.635 -10.905 -13.107 1.00 67.06 112 ARG A CA 1
ATOM 850 C C . ARG A 1 112 ? 8.604 -11.963 -13.633 1.00 67.06 112 ARG A C 1
ATOM 852 O O . ARG A 1 112 ? 8.905 -12.927 -12.922 1.00 67.06 112 ARG A O 1
ATOM 859 N N . THR A 1 113 ? 9.057 -11.835 -14.874 1.00 68.88 113 THR A N 1
ATOM 860 C CA . THR A 1 113 ? 9.986 -12.787 -15.490 1.00 68.88 113 THR A CA 1
ATOM 861 C C . THR A 1 113 ? 11.370 -12.686 -14.854 1.00 68.88 113 THR A C 1
ATOM 863 O O . THR A 1 113 ? 11.881 -13.701 -14.375 1.00 68.88 113 THR A O 1
ATOM 866 N N . ALA A 1 114 ? 11.903 -11.469 -14.732 1.00 64.06 114 ALA A N 1
ATOM 867 C CA . ALA A 1 114 ? 13.262 -11.201 -14.271 1.00 64.06 114 ALA A CA 1
ATOM 868 C C . ALA A 1 114 ? 13.383 -10.972 -12.752 1.00 64.06 114 ALA A C 1
ATOM 870 O O . ALA A 1 114 ? 14.411 -11.312 -12.165 1.00 64.06 114 ALA A O 1
ATOM 871 N N . PHE A 1 115 ? 12.343 -10.454 -12.091 1.00 66.50 115 PHE A N 1
ATOM 872 C CA . PHE A 1 115 ? 12.394 -10.050 -10.682 1.00 66.50 115 PHE A CA 1
ATOM 873 C C . PHE A 1 115 ? 11.535 -10.944 -9.780 1.00 66.50 115 PHE A C 1
ATOM 875 O O . PHE A 1 115 ? 10.565 -11.569 -10.216 1.00 66.50 115 PHE A O 1
ATOM 882 N N . LYS A 1 116 ? 11.884 -11.002 -8.489 1.00 69.31 116 LYS A N 1
ATOM 883 C CA . LYS A 1 116 ? 10.991 -11.481 -7.413 1.00 69.31 116 LYS A CA 1
ATOM 884 C C . LYS A 1 116 ? 10.270 -10.297 -6.768 1.00 69.31 116 LYS A C 1
ATOM 886 O O . LYS A 1 116 ? 10.881 -9.238 -6.602 1.00 69.31 116 LYS A O 1
ATOM 891 N N . MET A 1 117 ? 8.999 -10.487 -6.397 1.00 68.88 117 MET A N 1
ATOM 892 C CA . MET A 1 117 ? 8.278 -9.502 -5.588 1.00 68.88 117 MET A CA 1
ATOM 893 C C . MET A 1 117 ? 9.025 -9.292 -4.268 1.00 68.88 117 MET A C 1
ATOM 895 O O . MET A 1 117 ? 9.528 -10.247 -3.674 1.00 68.88 117 MET A O 1
ATOM 899 N N . SER A 1 118 ? 9.119 -8.039 -3.828 1.00 72.44 118 SER A N 1
ATOM 900 C CA . SER A 1 118 ? 9.725 -7.712 -2.536 1.00 72.44 118 SER A CA 1
ATOM 901 C C . SER A 1 118 ? 8.837 -8.199 -1.389 1.00 72.44 118 SER A C 1
ATOM 903 O O . SER A 1 118 ? 7.611 -8.133 -1.491 1.00 72.44 118 SER A O 1
ATOM 905 N N . ALA A 1 119 ? 9.446 -8.606 -0.272 1.00 76.31 119 ALA A N 1
ATOM 906 C CA . ALA A 1 119 ? 8.727 -8.908 0.968 1.00 76.31 119 ALA A CA 1
ATOM 907 C C . ALA A 1 119 ? 7.840 -7.730 1.417 1.00 76.31 119 ALA A C 1
ATOM 909 O O . ALA A 1 119 ? 6.738 -7.943 1.919 1.00 76.31 119 ALA A O 1
ATOM 910 N N . GLY A 1 120 ? 8.274 -6.492 1.141 1.00 78.12 120 GLY A N 1
ATOM 911 C CA . GLY A 1 120 ? 7.499 -5.278 1.402 1.00 78.12 120 GLY A CA 1
ATOM 912 C C . GLY A 1 120 ? 6.111 -5.299 0.766 1.00 78.12 120 GLY A C 1
ATOM 913 O O . GLY A 1 120 ? 5.136 -4.975 1.428 1.00 78.12 120 GLY A O 1
ATOM 914 N N . TYR A 1 121 ? 5.998 -5.772 -0.476 1.00 81.88 121 TYR A N 1
ATOM 915 C CA . TYR A 1 121 ? 4.712 -5.852 -1.170 1.00 81.88 121 TYR A CA 1
ATOM 916 C C . TYR A 1 121 ? 3.744 -6.839 -0.490 1.00 81.88 121 TYR A C 1
ATOM 918 O O . TYR A 1 121 ? 2.560 -6.547 -0.325 1.00 81.88 121 TYR A O 1
ATOM 926 N N . GLY A 1 122 ? 4.246 -7.992 -0.034 1.00 84.12 122 GLY A N 1
ATOM 927 C CA . GLY A 1 122 ? 3.432 -8.952 0.717 1.00 84.12 122 GLY A CA 1
ATOM 928 C C . GLY A 1 122 ? 2.913 -8.364 2.033 1.00 84.12 122 GLY A C 1
ATOM 929 O O . GLY A 1 122 ? 1.743 -8.547 2.375 1.00 84.12 122 GLY A O 1
ATOM 930 N N . MET A 1 123 ? 3.751 -7.592 2.734 1.00 84.94 123 MET A N 1
ATOM 931 C CA . MET A 1 123 ? 3.354 -6.915 3.972 1.00 84.94 123 MET A CA 1
ATOM 932 C C . MET A 1 123 ? 2.255 -5.876 3.730 1.00 84.94 123 MET A C 1
ATOM 934 O O . MET A 1 123 ? 1.300 -5.829 4.498 1.00 84.94 123 MET A O 1
ATOM 938 N N . THR A 1 124 ? 2.330 -5.094 2.647 1.00 86.44 124 THR A N 1
ATOM 939 C CA . THR A 1 124 ? 1.319 -4.064 2.351 1.00 86.44 124 THR A CA 1
ATOM 940 C C . THR A 1 124 ? -0.038 -4.656 1.990 1.00 86.44 124 THR A C 1
ATOM 942 O O . THR A 1 124 ? -1.061 -4.154 2.446 1.00 86.44 124 THR A O 1
ATOM 945 N N . VAL A 1 125 ? -0.063 -5.748 1.216 1.00 88.94 125 VAL A N 1
ATOM 946 C CA . VAL A 1 125 ? -1.319 -6.444 0.881 1.00 88.94 125 VAL A CA 1
ATOM 947 C C . VAL A 1 125 ? -1.939 -7.054 2.135 1.00 88.94 125 VAL A C 1
ATOM 949 O O . VAL A 1 125 ? -3.138 -6.921 2.365 1.00 88.94 125 VAL A O 1
ATOM 952 N N . THR A 1 126 ? -1.117 -7.681 2.978 1.00 89.69 126 THR A N 1
ATOM 953 C CA . THR A 1 126 ? -1.592 -8.284 4.230 1.00 89.69 126 THR A CA 1
ATOM 954 C C . THR A 1 126 ? -2.142 -7.220 5.183 1.00 89.69 126 THR A C 1
ATOM 956 O O . THR A 1 126 ? -3.222 -7.407 5.739 1.00 89.69 126 THR A O 1
ATOM 959 N N . ALA A 1 127 ? -1.451 -6.085 5.329 1.00 88.25 127 ALA A N 1
ATOM 960 C CA . ALA A 1 127 ? -1.915 -4.961 6.141 1.00 88.25 127 ALA A CA 1
ATOM 961 C C . ALA A 1 127 ? -3.270 -4.423 5.655 1.00 88.25 127 ALA A C 1
ATOM 963 O O . ALA A 1 127 ? -4.170 -4.214 6.466 1.00 88.25 127 ALA A O 1
ATOM 964 N N . TRP A 1 128 ? -3.449 -4.284 4.339 1.00 91.75 128 TRP A N 1
ATOM 965 C CA . TRP A 1 128 ? -4.723 -3.868 3.752 1.00 91.75 128 TRP A CA 1
ATOM 966 C C . TRP A 1 128 ? -5.860 -4.853 4.064 1.00 91.75 128 TRP A C 1
ATOM 968 O O . TRP A 1 128 ? -6.940 -4.439 4.481 1.00 91.75 128 TRP A O 1
ATOM 978 N N . CYS A 1 129 ? -5.618 -6.164 3.954 1.00 92.62 129 CYS A N 1
ATOM 979 C CA . CYS A 1 129 ? -6.613 -7.173 4.333 1.00 92.62 129 CYS A CA 1
ATOM 980 C C . CYS A 1 129 ? -7.026 -7.049 5.808 1.00 92.62 129 CYS A C 1
ATOM 982 O O . CYS A 1 129 ? -8.212 -7.133 6.126 1.00 92.62 129 CYS A O 1
ATOM 984 N N . VAL A 1 130 ? -6.067 -6.814 6.710 1.00 91.19 130 VAL A N 1
ATOM 985 C CA . VAL A 1 130 ? -6.349 -6.601 8.139 1.00 91.19 130 VAL A CA 1
ATOM 986 C C . VAL A 1 130 ? -7.191 -5.339 8.355 1.00 91.19 130 VAL A C 1
ATOM 988 O O . VAL A 1 130 ? -8.148 -5.384 9.126 1.00 91.19 130 VAL A O 1
ATOM 991 N N . GLN A 1 131 ? -6.903 -4.243 7.644 1.00 89.38 131 GLN A N 1
ATOM 992 C CA . GLN A 1 131 ? -7.702 -3.008 7.701 1.00 89.38 131 GLN A CA 1
ATOM 993 C C . GLN A 1 131 ? -9.153 -3.239 7.255 1.00 89.38 131 GLN A C 1
ATOM 995 O O . GLN A 1 131 ? -10.077 -2.767 7.914 1.00 89.38 131 GLN A O 1
ATOM 1000 N N . VAL A 1 132 ? -9.376 -4.011 6.186 1.00 92.31 132 VAL A N 1
ATOM 1001 C CA . VAL A 1 132 ? -10.727 -4.363 5.708 1.00 92.31 132 VAL A CA 1
ATOM 1002 C C . VAL A 1 132 ? -11.495 -5.175 6.753 1.00 92.31 132 VAL A C 1
ATOM 1004 O O . VAL A 1 132 ? -12.664 -4.887 7.027 1.00 92.31 132 VAL A O 1
ATOM 1007 N N . VAL A 1 133 ? -10.848 -6.169 7.369 1.00 92.69 133 VAL A N 1
ATOM 1008 C CA . VAL A 1 133 ? -11.459 -6.959 8.450 1.00 92.69 133 VAL A CA 1
ATOM 1009 C C . VAL A 1 133 ? -11.791 -6.063 9.645 1.00 92.69 133 VAL A C 1
ATOM 1011 O O . VAL A 1 133 ? -12.908 -6.122 10.154 1.00 92.69 133 VAL A O 1
ATOM 1014 N N . GLY A 1 134 ? -10.867 -5.186 10.048 1.00 88.06 134 GLY A N 1
ATOM 1015 C CA . GLY A 1 134 ? -11.078 -4.228 11.135 1.00 88.06 134 GLY A CA 1
ATOM 1016 C C . GLY A 1 134 ? -12.257 -3.287 10.879 1.00 88.06 134 GLY A C 1
ATOM 1017 O O . GLY A 1 134 ? -13.111 -3.128 11.750 1.00 88.06 134 GLY A O 1
ATOM 1018 N N . LEU A 1 135 ? -12.363 -2.731 9.669 1.00 89.25 135 LEU A N 1
ATOM 1019 C CA . LEU A 1 135 ? -13.493 -1.889 9.269 1.00 89.25 135 LEU A CA 1
ATOM 1020 C C . LEU A 1 135 ? -14.818 -2.661 9.308 1.00 89.25 135 LEU A C 1
ATOM 1022 O O . LEU A 1 135 ? -15.819 -2.140 9.793 1.00 89.25 135 LEU A O 1
ATOM 1026 N N . THR A 1 136 ? -14.824 -3.910 8.839 1.00 90.19 136 THR A N 1
ATOM 1027 C CA . THR A 1 136 ? -16.023 -4.763 8.850 1.00 90.19 136 THR A CA 1
ATOM 1028 C C . THR A 1 136 ? -16.499 -5.018 10.278 1.00 90.19 136 THR A C 1
ATOM 1030 O O . THR A 1 136 ? -17.679 -4.843 10.572 1.00 90.19 136 THR A O 1
ATOM 1033 N N . LEU A 1 137 ? -15.580 -5.355 11.189 1.00 88.75 137 LEU A N 1
ATOM 1034 C CA . LEU A 1 137 ? -15.898 -5.542 12.606 1.00 88.75 137 LEU A CA 1
ATOM 1035 C C . LEU A 1 137 ? -16.458 -4.258 13.232 1.00 88.75 137 LEU A C 1
ATOM 1037 O O . LEU A 1 137 ? -17.468 -4.307 13.936 1.00 88.75 137 LEU A O 1
ATOM 1041 N N . LEU A 1 138 ? -15.857 -3.109 12.918 1.00 85.56 138 LEU A N 1
ATOM 1042 C CA . LEU A 1 138 ? -16.274 -1.801 13.424 1.00 85.56 138 LEU A CA 1
ATOM 1043 C C . LEU A 1 138 ? -17.662 -1.366 12.919 1.00 85.56 138 LEU A C 1
ATOM 1045 O O . LEU A 1 138 ? -18.348 -0.611 13.605 1.00 85.56 138 LEU A O 1
ATOM 1049 N N . LEU A 1 139 ? -18.087 -1.847 11.748 1.00 86.38 139 LEU A N 1
ATOM 1050 C CA . LEU A 1 139 ? -19.445 -1.649 11.230 1.00 86.38 139 LEU A CA 1
ATOM 1051 C C . LEU A 1 139 ? -20.482 -2.558 11.907 1.00 86.38 139 LEU A C 1
ATOM 1053 O O . LEU A 1 139 ? -21.655 -2.193 11.966 1.00 86.38 139 LEU A O 1
ATOM 1057 N N . THR A 1 140 ? -20.070 -3.743 12.371 1.00 85.50 140 THR A N 1
ATOM 1058 C CA . THR A 1 140 ? -20.970 -4.732 12.996 1.00 85.50 140 THR A CA 1
ATOM 1059 C C . THR A 1 140 ? -21.173 -4.544 14.501 1.00 85.50 140 THR A C 1
ATOM 1061 O O . THR A 1 140 ? -22.215 -4.943 15.019 1.00 85.50 140 THR A O 1
ATOM 1064 N N . MET A 1 141 ? -20.195 -3.960 15.199 1.00 73.56 141 MET A N 1
ATOM 1065 C CA . MET A 1 141 ? -20.331 -3.462 16.580 1.00 73.56 141 MET A CA 1
ATOM 1066 C C . MET A 1 141 ? -21.068 -2.126 16.586 1.00 73.56 141 MET A C 1
ATOM 1068 O O . MET A 1 141 ? -21.626 -1.690 17.619 1.00 73.56 141 MET A O 1
#

Foldseek 3Di:
DFPPDPPDPPPDDDLVLQPADLLSVLQVLLVVLVVVLVVLVVVLVVVVVVVVVPDPPLVVNLVSLVVNLVSLVSNLVSVVVLQAFFRRPDDPDDFPPPPVDPNRDDGRDRCPVTDDDDPVSVVSVVVSVVSVVVSVVSVVD

Sequence (141 aa):
GLKNDCNSNHYDYRSTSITCARPRQLFQVAQAFYIIAVIVSFLSSLLSGLYFMGIKSKVALIVLGFLEVVVALIPWVCMTAVWHNDYCGQSTVAINASSGKADGVPYGSVLRTAFKMSAGYGMTVTAWCVQVVGLTLLLTM